Protein AF-A0A0F9DN46-F1 (afdb_monomer_lite)

Radius of gyration: 23.68 Å; chains: 1; bounding box: 51×32×77 Å

Structure (mmCIF, N/CA/C/O backbone):
data_AF-A0A0F9DN46-F1
#
_entry.id   AF-A0A0F9DN46-F1
#
loop_
_atom_site.group_PDB
_atom_site.id
_atom_site.type_symbol
_atom_site.label_atom_id
_atom_site.label_alt_id
_atom_site.label_comp_id
_atom_site.label_asym_id
_atom_site.label_entity_id
_atom_site.label_seq_id
_atom_site.pdbx_PDB_ins_code
_atom_site.Cartn_x
_atom_site.Cartn_y
_atom_site.Cartn_z
_atom_site.occupancy
_atom_site.B_iso_or_equiv
_atom_site.auth_seq_id
_atom_site.auth_comp_id
_atom_site.auth_asym_id
_atom_site.auth_atom_id
_atom_site.pdbx_PDB_model_num
ATOM 1 N N . LEU A 1 1 ? 0.488 -6.880 -38.335 1.00 49.88 1 LEU A N 1
ATOM 2 C CA . LEU A 1 1 ? 1.372 -6.391 -37.250 1.00 49.88 1 LEU A CA 1
ATOM 3 C C . LEU A 1 1 ? 0.711 -5.179 -36.612 1.00 49.88 1 LEU A C 1
ATOM 5 O O . LEU A 1 1 ? 0.515 -4.190 -37.305 1.00 49.88 1 LEU A O 1
ATOM 9 N N . MET A 1 2 ? 0.307 -5.272 -35.345 1.00 58.34 2 MET A N 1
ATOM 10 C CA . MET A 1 2 ? -0.288 -4.143 -34.623 1.00 58.34 2 MET A CA 1
ATOM 11 C C . MET A 1 2 ? 0.841 -3.293 -34.031 1.00 58.34 2 MET A C 1
ATOM 13 O O . MET A 1 2 ? 1.714 -3.826 -33.348 1.00 58.34 2 MET A O 1
ATOM 17 N N . ARG A 1 3 ? 0.863 -1.993 -34.335 1.00 69.75 3 ARG A N 1
ATOM 18 C CA . ARG A 1 3 ? 1.874 -1.048 -33.843 1.00 69.75 3 ARG A CA 1
ATOM 19 C C . ARG A 1 3 ? 1.210 -0.125 -32.830 1.00 69.75 3 ARG A C 1
ATOM 21 O O . ARG A 1 3 ? 0.260 0.566 -33.175 1.00 69.75 3 ARG A O 1
ATOM 28 N N . ILE A 1 4 ? 1.712 -0.127 -31.600 1.00 66.38 4 ILE A N 1
ATOM 29 C CA . ILE A 1 4 ? 1.262 0.778 -30.541 1.00 66.38 4 ILE A CA 1
ATOM 30 C C . ILE A 1 4 ? 2.318 1.873 -30.403 1.00 66.38 4 ILE A C 1
ATOM 32 O O . ILE A 1 4 ? 3.504 1.579 -30.246 1.00 66.38 4 ILE A O 1
ATOM 36 N N . THR A 1 5 ? 1.884 3.126 -30.496 1.00 76.81 5 THR A N 1
ATOM 37 C CA . THR A 1 5 ? 2.730 4.305 -30.291 1.00 76.81 5 THR A CA 1
ATOM 38 C C . THR A 1 5 ? 2.382 4.897 -28.936 1.00 76.81 5 THR A C 1
ATOM 40 O O . THR A 1 5 ? 1.211 5.139 -28.660 1.00 76.81 5 THR A O 1
ATOM 43 N N . ILE A 1 6 ? 3.387 5.116 -28.092 1.00 74.25 6 ILE A N 1
ATOM 44 C CA . ILE A 1 6 ? 3.213 5.653 -26.741 1.00 74.25 6 ILE A CA 1
ATOM 45 C C . ILE A 1 6 ? 3.996 6.956 -26.669 1.00 74.25 6 ILE A C 1
ATOM 47 O O . ILE A 1 6 ? 5.174 6.985 -27.025 1.00 74.25 6 ILE A O 1
ATOM 51 N N . GLN A 1 7 ? 3.337 8.023 -26.230 1.00 81.69 7 GLN A N 1
ATOM 52 C CA . GLN A 1 7 ? 4.001 9.280 -25.911 1.00 81.69 7 GLN A CA 1
ATOM 53 C C . GLN A 1 7 ? 4.406 9.260 -24.441 1.00 81.69 7 GLN A C 1
ATOM 55 O O . GLN A 1 7 ? 3.602 8.937 -23.569 1.00 81.69 7 GLN A O 1
ATOM 60 N N . LEU A 1 8 ? 5.667 9.586 -24.187 1.00 79.75 8 LEU A N 1
ATOM 61 C CA . LEU A 1 8 ? 6.229 9.733 -22.853 1.00 79.75 8 LEU A CA 1
ATOM 62 C C . LEU A 1 8 ? 6.658 11.187 -22.691 1.00 79.75 8 LEU A C 1
ATOM 64 O O . LEU A 1 8 ? 7.035 11.832 -23.668 1.00 79.75 8 LEU A O 1
ATOM 68 N N . THR A 1 9 ? 6.615 11.687 -21.463 1.00 88.25 9 THR A N 1
ATOM 69 C CA . THR A 1 9 ? 7.277 12.948 -21.130 1.00 88.25 9 THR A CA 1
ATOM 70 C C . THR A 1 9 ? 8.793 12.766 -21.188 1.00 88.25 9 THR A C 1
ATOM 72 O O . THR A 1 9 ? 9.293 11.655 -20.988 1.00 88.25 9 THR A O 1
ATOM 75 N N . ASP A 1 10 ? 9.528 13.854 -21.420 1.00 84.94 10 ASP A N 1
ATOM 76 C CA . ASP A 1 10 ? 10.992 13.816 -21.534 1.00 84.94 10 ASP A CA 1
ATOM 77 C C . ASP A 1 10 ? 11.655 13.238 -20.274 1.00 84.94 10 ASP A C 1
ATOM 79 O O . ASP A 1 10 ? 12.565 12.413 -20.364 1.00 84.94 10 ASP A O 1
ATOM 83 N N . GLU A 1 11 ? 11.141 13.590 -19.092 1.00 84.50 11 GLU A N 1
ATOM 84 C CA . GLU A 1 11 ? 11.610 13.058 -17.806 1.00 84.50 11 GLU A CA 1
ATOM 85 C C . GLU A 1 11 ? 11.450 11.536 -17.715 1.00 84.50 11 GLU A C 1
ATOM 87 O O . GLU A 1 11 ? 12.369 10.815 -17.314 1.00 84.50 11 GLU A O 1
ATOM 92 N N . LEU A 1 12 ? 10.284 11.025 -18.118 1.00 78.75 12 LEU A N 1
ATOM 93 C CA . LEU A 1 12 ? 9.984 9.601 -18.055 1.00 78.75 12 LEU A CA 1
ATOM 94 C C . LEU A 1 12 ? 10.788 8.832 -19.111 1.00 78.75 12 LEU A C 1
ATOM 96 O O . LEU A 1 12 ? 11.320 7.760 -18.819 1.00 78.75 12 LEU A O 1
ATOM 100 N N . ALA A 1 13 ? 10.935 9.395 -20.312 1.00 85.88 13 ALA A N 1
ATOM 101 C CA . ALA A 1 13 ? 11.770 8.835 -21.367 1.00 85.88 13 ALA A CA 1
ATOM 102 C C . ALA A 1 13 ? 13.235 8.713 -20.918 1.00 85.88 13 ALA A C 1
ATOM 104 O O . ALA A 1 13 ? 13.827 7.643 -21.068 1.00 85.88 13 ALA A O 1
ATOM 105 N N . ALA A 1 14 ? 13.793 9.754 -20.291 1.00 87.31 14 ALA A N 1
ATOM 106 C CA . ALA A 1 14 ? 15.15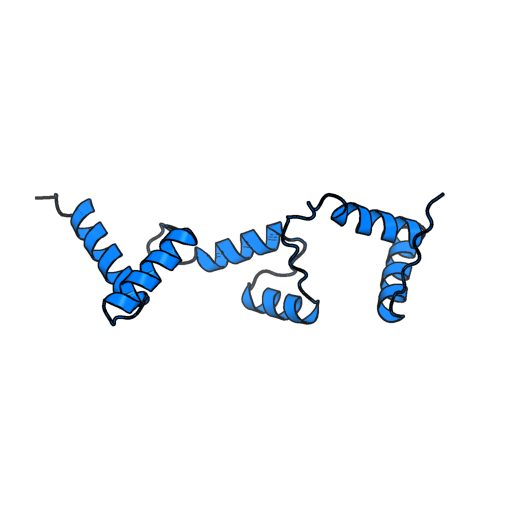5 9.741 -19.763 1.00 87.31 14 ALA A CA 1
ATOM 107 C C . ALA A 1 14 ? 15.347 8.679 -18.664 1.00 87.31 14 ALA A C 1
ATOM 109 O O . ALA A 1 14 ? 16.345 7.952 -18.664 1.00 87.31 14 ALA A O 1
ATOM 110 N N . LEU A 1 15 ? 14.374 8.532 -17.758 1.00 86.00 15 LEU A N 1
ATOM 111 C CA . LEU A 1 15 ? 14.408 7.518 -16.700 1.00 86.00 15 LEU A CA 1
ATOM 112 C C . LEU A 1 15 ? 14.424 6.092 -17.271 1.00 86.00 15 LEU A C 1
ATOM 114 O O . LEU A 1 15 ? 15.223 5.249 -16.848 1.00 86.00 15 LEU A O 1
ATOM 118 N N . TYR A 1 16 ? 13.544 5.818 -18.234 1.00 85.38 16 TYR A N 1
ATOM 119 C CA . TYR A 1 16 ? 13.454 4.510 -18.877 1.00 85.38 16 TYR A CA 1
ATOM 120 C C . TYR A 1 16 ? 14.665 4.210 -19.759 1.00 85.38 16 TYR A C 1
ATOM 122 O O . TYR A 1 16 ? 15.119 3.065 -19.771 1.00 85.38 16 TYR A O 1
ATOM 130 N N . GLN A 1 17 ? 15.227 5.218 -20.428 1.00 90.12 17 GLN A N 1
ATOM 131 C CA . GLN A 1 17 ? 16.455 5.071 -21.205 1.00 90.12 17 GLN A CA 1
ATOM 132 C C . GLN A 1 17 ? 17.631 4.687 -20.301 1.00 90.12 17 GLN A C 1
ATOM 134 O O . GLN A 1 17 ? 18.287 3.682 -20.551 1.00 90.12 17 GLN A O 1
ATOM 139 N N . LYS A 1 18 ? 17.816 5.384 -19.174 1.00 89.75 18 LYS A N 1
ATOM 140 C CA . LYS A 1 18 ? 18.875 5.070 -18.201 1.00 89.75 18 LYS A CA 1
ATOM 141 C C . LYS A 1 18 ? 18.785 3.633 -17.673 1.00 89.75 18 LYS A C 1
ATOM 143 O O . LYS A 1 18 ? 19.801 2.953 -17.524 1.00 89.75 18 LYS A O 1
ATOM 148 N N . ARG A 1 19 ? 17.571 3.147 -17.389 1.00 86.38 19 ARG A N 1
ATOM 149 C CA . ARG A 1 19 ? 17.345 1.746 -16.988 1.00 86.38 19 ARG A CA 1
ATOM 150 C C . ARG A 1 19 ? 17.627 0.766 -18.124 1.00 86.38 19 ARG A C 1
ATOM 152 O O . ARG A 1 19 ? 18.238 -0.269 -17.879 1.00 86.38 19 ARG A O 1
ATOM 159 N N . ALA A 1 20 ? 17.202 1.085 -19.342 1.00 89.25 20 ALA A N 1
ATOM 160 C CA . ALA A 1 20 ? 17.455 0.257 -20.514 1.00 89.25 20 ALA A CA 1
ATOM 161 C C . ALA A 1 20 ? 18.965 0.083 -20.753 1.00 89.25 20 ALA A C 1
ATOM 163 O O . ALA A 1 20 ? 19.428 -1.045 -20.916 1.00 89.25 20 ALA A O 1
ATOM 164 N N . ASP A 1 21 ? 19.730 1.171 -20.634 1.00 90.62 21 ASP A N 1
ATOM 165 C CA . ASP A 1 21 ? 21.189 1.169 -20.759 1.00 90.62 21 ASP A CA 1
ATOM 166 C C . ASP A 1 21 ? 21.854 0.339 -19.650 1.00 90.62 21 ASP A C 1
ATOM 168 O O . ASP A 1 21 ? 22.742 -0.465 -19.921 1.00 90.62 21 ASP A O 1
ATOM 172 N N . THR A 1 22 ? 21.370 0.465 -18.408 1.00 91.12 22 THR A N 1
ATOM 173 C CA . THR A 1 22 ? 21.879 -0.300 -17.250 1.00 91.12 22 THR A CA 1
ATOM 174 C C . THR A 1 22 ? 21.726 -1.811 -17.443 1.00 91.12 22 THR A C 1
ATOM 176 O O . THR A 1 22 ? 22.593 -2.582 -17.041 1.00 91.12 22 THR A O 1
ATOM 179 N N . HIS A 1 23 ? 20.631 -2.242 -18.069 1.00 85.62 23 HIS A N 1
ATOM 180 C CA . HIS A 1 23 ? 20.342 -3.654 -18.316 1.00 85.62 23 HIS A CA 1
ATOM 181 C C . HIS A 1 23 ? 20.732 -4.116 -19.729 1.00 85.62 23 HIS A C 1
ATOM 183 O O . HIS A 1 23 ? 20.428 -5.250 -20.091 1.00 85.62 23 HIS A O 1
ATOM 189 N N . ALA A 1 24 ? 21.394 -3.264 -20.524 1.00 91.88 24 ALA A N 1
ATOM 190 C CA . ALA A 1 24 ? 21.765 -3.520 -21.919 1.00 91.88 24 ALA A CA 1
ATOM 191 C C . ALA A 1 24 ? 20.594 -4.019 -22.797 1.00 91.88 24 ALA A C 1
ATOM 193 O O . ALA A 1 24 ? 20.763 -4.852 -23.690 1.00 91.88 24 ALA A O 1
ATOM 194 N N . VAL A 1 25 ? 19.388 -3.502 -22.553 1.00 92.62 25 VAL A N 1
ATOM 195 C CA . VAL A 1 25 ? 18.169 -3.834 -23.305 1.00 92.62 25 VAL A CA 1
ATOM 196 C C . VAL A 1 25 ? 17.650 -2.617 -24.057 1.00 92.62 25 VAL A C 1
ATOM 198 O O . VAL A 1 25 ? 17.972 -1.477 -23.744 1.00 92.62 25 VAL A O 1
ATOM 201 N N . ARG A 1 26 ? 16.798 -2.834 -25.064 1.00 89.88 26 ARG A N 1
ATOM 202 C CA . ARG A 1 26 ? 16.117 -1.723 -25.743 1.00 89.88 26 ARG A CA 1
ATOM 203 C C . ARG A 1 26 ? 15.020 -1.155 -24.848 1.00 89.88 26 ARG A C 1
ATOM 205 O O . ARG A 1 26 ? 14.230 -1.915 -24.287 1.00 89.88 26 ARG A O 1
ATOM 212 N N . ILE A 1 27 ? 14.886 0.172 -24.826 1.00 86.75 27 ILE A N 1
ATOM 213 C CA . ILE A 1 27 ? 13.810 0.868 -24.101 1.00 86.75 27 ILE A CA 1
ATOM 214 C C . ILE A 1 27 ? 12.419 0.329 -24.470 1.00 86.75 27 ILE A C 1
ATOM 216 O O . ILE A 1 27 ? 11.581 0.120 -23.599 1.00 86.75 27 ILE A O 1
ATOM 220 N N . SER A 1 28 ? 12.195 -0.008 -25.744 1.00 84.12 28 SER A N 1
ATOM 221 C CA . SER A 1 28 ? 10.940 -0.599 -26.218 1.00 84.12 28 SER A CA 1
ATOM 222 C C . SER A 1 28 ? 10.657 -1.982 -25.628 1.00 84.12 28 SER A C 1
ATOM 224 O O . SER A 1 28 ? 9.502 -2.308 -25.371 1.00 84.12 28 SER A O 1
ATOM 226 N N . SER A 1 29 ? 11.692 -2.792 -25.389 1.00 84.50 29 SER A N 1
ATOM 227 C CA . SER A 1 29 ? 11.555 -4.111 -24.759 1.00 84.50 29 SER A CA 1
ATOM 228 C C . SER A 1 29 ? 11.221 -3.974 -23.276 1.00 84.50 29 SER A C 1
ATOM 230 O O . SER A 1 29 ? 10.333 -4.663 -22.784 1.00 84.50 29 SER A O 1
ATOM 232 N N . LEU A 1 30 ? 11.862 -3.019 -22.599 1.00 83.69 30 LEU A N 1
ATOM 233 C CA . LEU A 1 30 ? 11.617 -2.727 -21.190 1.00 83.69 30 LEU A CA 1
ATOM 234 C C . LEU A 1 30 ? 10.200 -2.166 -20.973 1.00 83.69 30 LEU A C 1
ATOM 236 O O . LEU A 1 30 ? 9.482 -2.628 -20.092 1.00 83.69 30 LEU A O 1
ATOM 240 N N . LEU A 1 31 ? 9.746 -1.243 -21.828 1.00 82.00 31 LEU A N 1
ATOM 241 C CA . LEU A 1 31 ? 8.369 -0.736 -21.805 1.00 82.00 31 LEU A CA 1
ATOM 242 C C . LEU A 1 31 ? 7.345 -1.838 -22.096 1.00 82.00 31 LEU A C 1
ATOM 244 O O . LEU A 1 31 ? 6.329 -1.921 -21.410 1.00 82.00 31 LEU A O 1
ATOM 248 N N . ALA A 1 32 ? 7.610 -2.709 -23.074 1.00 81.50 32 ALA A N 1
ATOM 249 C CA . ALA A 1 32 ? 6.725 -3.828 -23.379 1.00 81.50 32 ALA A CA 1
ATOM 250 C C . ALA A 1 32 ? 6.609 -4.810 -22.202 1.00 81.50 32 ALA A C 1
ATOM 252 O O . ALA A 1 32 ? 5.511 -5.278 -21.912 1.00 81.50 32 ALA A O 1
ATOM 253 N N . GLU A 1 33 ? 7.706 -5.105 -21.500 1.00 81.38 33 GLU A N 1
ATOM 254 C CA . GLU A 1 33 ? 7.661 -5.906 -20.273 1.00 81.38 33 GLU A CA 1
ATOM 255 C C . GLU A 1 33 ? 6.859 -5.238 -19.161 1.00 81.38 33 GLU A C 1
ATOM 257 O O . GLU A 1 33 ? 6.043 -5.901 -18.525 1.00 81.38 33 GLU A O 1
ATOM 262 N N . GLN A 1 34 ? 7.054 -3.938 -18.933 1.00 77.00 34 GLN A N 1
ATOM 263 C CA . GLN A 1 34 ? 6.287 -3.226 -17.912 1.00 77.00 34 GLN A CA 1
ATOM 264 C C . GLN A 1 34 ? 4.797 -3.231 -18.242 1.00 77.00 34 GLN A C 1
ATOM 266 O O . GLN A 1 34 ? 3.986 -3.541 -17.378 1.00 77.00 34 GLN A O 1
ATOM 271 N N . LEU A 1 35 ? 4.428 -2.990 -19.501 1.00 74.69 35 LEU A N 1
ATOM 272 C CA . LEU A 1 35 ? 3.033 -3.043 -19.938 1.00 74.69 35 LEU A CA 1
ATOM 273 C C . LEU A 1 35 ? 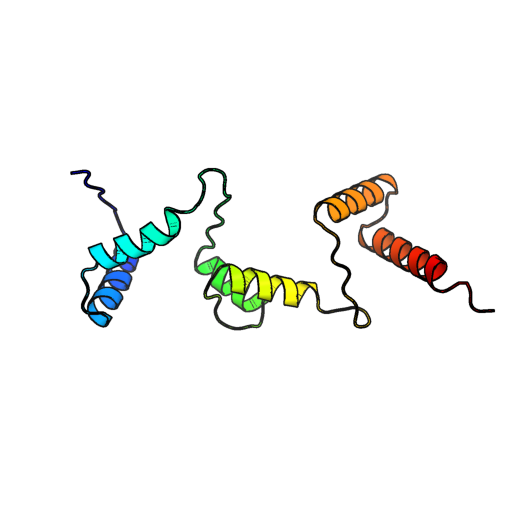2.437 -4.444 -19.789 1.00 74.69 35 LEU A C 1
ATOM 275 O O . LEU A 1 35 ? 1.302 -4.561 -19.342 1.00 74.69 35 LEU A O 1
ATOM 279 N N . LYS A 1 36 ? 3.200 -5.510 -20.071 1.00 73.69 36 LYS A N 1
ATOM 280 C CA . LYS A 1 36 ? 2.752 -6.899 -19.860 1.00 73.69 36 LYS A CA 1
ATOM 281 C C . LYS A 1 36 ? 2.351 -7.193 -18.413 1.00 73.69 36 LYS A C 1
ATOM 283 O O . LYS A 1 36 ? 1.449 -8.004 -18.209 1.00 73.69 36 LYS A O 1
ATOM 288 N N . ARG A 1 37 ? 2.958 -6.521 -17.426 1.00 67.00 37 ARG A N 1
ATOM 289 C CA . ARG A 1 37 ? 2.566 -6.643 -16.008 1.00 67.00 37 ARG A CA 1
ATOM 290 C C . ARG A 1 37 ? 1.139 -6.151 -15.758 1.00 67.00 37 ARG A C 1
ATOM 292 O O . ARG A 1 37 ? 0.485 -6.645 -14.852 1.00 67.00 37 ARG A O 1
ATOM 299 N N . PHE A 1 38 ? 0.645 -5.243 -16.597 1.00 63.41 38 PHE A N 1
ATOM 300 C CA . PHE A 1 38 ? -0.716 -4.712 -16.532 1.00 63.41 38 PHE A CA 1
ATOM 301 C C . PHE A 1 38 ? -1.691 -5.404 -17.502 1.00 63.41 38 PHE A C 1
ATOM 303 O O . PHE A 1 38 ? -2.889 -5.171 -17.416 1.00 63.41 38 PHE A O 1
ATOM 310 N N . VAL A 1 39 ? -1.214 -6.280 -18.401 1.00 61.66 39 VAL A N 1
ATOM 311 C CA . VAL A 1 39 ? -2.063 -7.022 -19.364 1.00 61.66 39 VAL A CA 1
ATOM 312 C C . VAL A 1 39 ? -2.928 -8.091 -18.683 1.00 61.66 39 VAL A C 1
ATOM 314 O O . VAL A 1 39 ? -3.950 -8.481 -19.233 1.00 61.66 39 VAL A O 1
ATOM 317 N N . HIS A 1 40 ? -2.542 -8.552 -17.490 1.00 57.59 40 HIS A N 1
ATOM 318 C CA . HIS A 1 40 ? -3.288 -9.563 -16.726 1.00 57.59 40 HIS A CA 1
ATOM 319 C C . HIS A 1 40 ? -4.274 -8.957 -15.727 1.00 57.59 40 HIS A C 1
ATOM 321 O O . HIS A 1 40 ? -4.832 -9.685 -14.912 1.00 57.59 40 HIS A O 1
ATOM 327 N N . VAL A 1 41 ? -4.465 -7.639 -15.763 1.00 56.34 41 VAL A N 1
ATOM 328 C CA . VAL A 1 41 ? -5.486 -7.009 -14.940 1.00 56.34 41 VAL A CA 1
ATOM 329 C C . VAL A 1 41 ? -6.815 -7.167 -15.658 1.00 56.34 41 VAL A C 1
ATOM 331 O O . VAL A 1 41 ? -6.960 -6.720 -16.799 1.00 56.34 41 VAL A O 1
ATOM 334 N N . ASP A 1 42 ? -7.759 -7.848 -15.012 1.00 54.19 42 ASP A N 1
ATOM 335 C CA . ASP A 1 42 ? -9.110 -7.989 -15.537 1.00 54.19 42 ASP A CA 1
ATOM 336 C C . ASP A 1 42 ? -9.681 -6.575 -15.790 1.00 54.19 42 ASP A C 1
ATOM 338 O O . ASP A 1 42 ? -9.509 -5.692 -14.949 1.00 54.19 42 ASP A O 1
ATOM 342 N N . PRO A 1 43 ? -10.338 -6.279 -16.925 1.00 54.59 43 PRO A N 1
ATOM 343 C CA . PRO A 1 43 ? -11.005 -4.989 -17.125 1.00 54.59 43 PRO A CA 1
ATOM 344 C C . PRO A 1 43 ? -12.043 -4.645 -16.036 1.00 54.59 43 PRO A C 1
ATOM 346 O O . PRO A 1 43 ? -12.439 -3.482 -15.924 1.00 54.59 43 PRO A O 1
ATOM 349 N N . TYR A 1 44 ? -12.479 -5.622 -15.234 1.00 50.66 44 TYR A N 1
ATOM 350 C CA . TYR A 1 44 ? -13.310 -5.431 -14.044 1.00 50.66 44 TYR A CA 1
ATOM 351 C C . TYR A 1 44 ? -12.515 -5.222 -12.743 1.00 50.66 44 TYR A C 1
ATOM 353 O O . TYR A 1 44 ? -13.099 -4.794 -11.739 1.00 50.66 44 TYR A O 1
ATOM 361 N N . ASP A 1 45 ? -11.204 -5.467 -12.745 1.00 54.22 45 ASP A N 1
ATOM 362 C CA . ASP A 1 45 ? -10.333 -5.178 -11.613 1.00 54.22 45 ASP A CA 1
ATOM 363 C C . ASP A 1 45 ? -10.100 -3.672 -11.488 1.00 54.22 45 ASP A C 1
ATOM 365 O O . ASP A 1 45 ? -9.744 -2.947 -12.422 1.00 54.22 45 ASP A O 1
ATOM 369 N N . ARG A 1 46 ? -10.303 -3.171 -10.272 1.00 51.84 46 ARG A N 1
ATOM 370 C CA . ARG A 1 46 ? -10.120 -1.755 -9.958 1.00 51.84 46 ARG A CA 1
ATOM 371 C C . ARG A 1 46 ? -8.633 -1.473 -9.782 1.00 51.84 46 ARG A C 1
ATOM 373 O O . ARG A 1 46 ? -8.086 -1.685 -8.703 1.00 51.84 46 ARG A O 1
ATOM 380 N N . ILE A 1 47 ? -7.993 -0.959 -10.828 1.00 57.72 47 ILE A N 1
ATOM 381 C CA . ILE A 1 47 ? -6.613 -0.473 -10.745 1.00 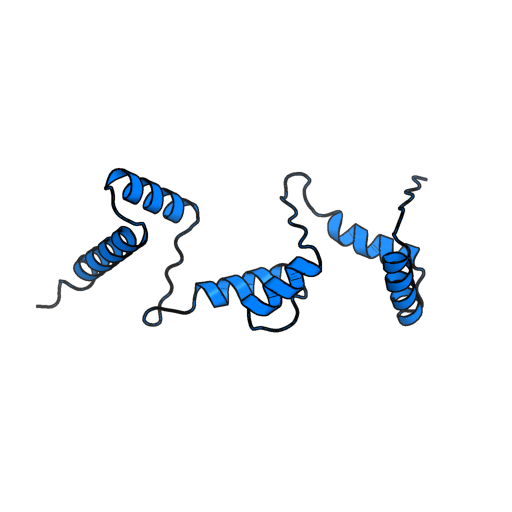57.72 47 ILE A CA 1
ATOM 382 C C . ILE A 1 47 ? -6.589 0.821 -9.936 1.00 57.72 47 ILE A C 1
ATOM 384 O O . ILE A 1 47 ? -7.215 1.815 -10.305 1.00 57.72 47 ILE A O 1
ATOM 388 N N . ILE A 1 48 ? -5.820 0.819 -8.851 1.00 57.78 48 ILE A N 1
ATOM 389 C CA . ILE A 1 48 ? -5.473 2.034 -8.118 1.00 57.78 48 ILE A CA 1
ATOM 390 C C . ILE A 1 48 ? -4.043 2.396 -8.504 1.00 57.78 48 ILE A C 1
ATOM 392 O O . ILE A 1 48 ? -3.094 1.701 -8.148 1.00 57.78 48 ILE A O 1
ATOM 396 N N . VAL A 1 49 ? -3.896 3.486 -9.252 1.00 65.62 49 VAL A N 1
ATOM 397 C CA . VAL A 1 49 ? -2.589 4.071 -9.560 1.00 65.62 49 VAL A CA 1
ATOM 398 C C . VAL A 1 49 ? -2.290 5.114 -8.496 1.00 65.62 49 VAL A C 1
ATOM 400 O O . VAL A 1 49 ? -3.046 6.072 -8.348 1.00 65.62 49 VAL A O 1
ATOM 403 N N . ILE A 1 50 ? -1.194 4.930 -7.765 1.00 66.81 50 ILE A N 1
ATOM 404 C CA . ILE A 1 50 ? -0.725 5.883 -6.757 1.00 66.81 50 ILE A CA 1
ATOM 405 C C . ILE A 1 50 ? 0.375 6.738 -7.403 1.00 66.81 50 ILE A C 1
ATOM 407 O O . ILE A 1 50 ? 1.442 6.204 -7.719 1.00 66.81 50 ILE A O 1
ATOM 411 N N . PRO A 1 51 ? 0.143 8.042 -7.638 1.00 70.50 51 PRO A N 1
ATOM 412 C CA . PRO A 1 51 ? 1.160 8.948 -8.162 1.00 70.50 51 PRO A CA 1
ATOM 413 C C . PRO A 1 51 ? 2.372 9.039 -7.231 1.00 70.50 51 PRO A C 1
ATOM 415 O O . PRO A 1 51 ? 2.222 8.961 -6.014 1.00 70.50 51 PRO A O 1
ATOM 418 N N . SER A 1 52 ? 3.559 9.304 -7.783 1.00 70.25 52 SER A N 1
ATOM 419 C CA . SER A 1 52 ? 4.816 9.372 -7.019 1.00 70.25 52 SER A CA 1
ATOM 420 C C . SER A 1 52 ? 4.748 10.323 -5.816 1.00 70.25 52 SER A C 1
ATOM 422 O O . SER A 1 52 ? 5.154 9.957 -4.723 1.00 70.25 52 SER A O 1
ATOM 424 N N . ALA A 1 53 ? 4.132 11.499 -5.973 1.00 70.94 53 ALA A N 1
ATOM 425 C CA . ALA A 1 53 ? 3.964 12.449 -4.869 1.00 70.94 53 ALA A CA 1
ATOM 426 C C . ALA A 1 53 ? 3.100 11.893 -3.716 1.00 70.94 53 ALA A C 1
ATOM 428 O O . ALA A 1 53 ? 3.370 12.162 -2.549 1.00 70.94 53 ALA A O 1
ATOM 429 N N . GLN A 1 54 ? 2.074 11.095 -4.035 1.00 70.38 54 GLN A N 1
ATOM 430 C CA . GLN A 1 54 ? 1.217 10.448 -3.035 1.00 70.38 54 GLN A CA 1
ATOM 431 C C . GLN A 1 54 ? 1.886 9.211 -2.431 1.00 70.38 54 GLN A C 1
ATOM 433 O O . GLN A 1 54 ? 1.643 8.882 -1.273 1.00 70.38 54 GLN A O 1
ATOM 438 N N . ARG A 1 55 ? 2.752 8.538 -3.197 1.00 73.50 55 ARG A N 1
ATOM 439 C CA . ARG A 1 55 ? 3.570 7.423 -2.720 1.00 73.50 55 ARG A CA 1
ATOM 440 C C . ARG A 1 55 ? 4.526 7.876 -1.616 1.00 73.50 55 ARG A C 1
ATOM 442 O O . ARG A 1 55 ? 4.560 7.225 -0.580 1.00 73.50 55 ARG A O 1
ATOM 449 N N . ASP A 1 56 ? 5.233 8.990 -1.794 1.00 74.31 56 ASP A N 1
ATOM 450 C CA . ASP A 1 56 ? 6.168 9.507 -0.781 1.00 74.31 56 ASP A CA 1
ATOM 451 C C . ASP A 1 56 ? 5.444 9.883 0.524 1.00 74.31 56 ASP A C 1
ATOM 453 O O . ASP A 1 56 ? 5.948 9.688 1.633 1.00 74.31 56 ASP A O 1
ATOM 457 N N . GLU A 1 57 ? 4.226 10.414 0.408 1.00 73.50 57 GLU A N 1
ATOM 458 C CA . GLU A 1 57 ? 3.370 10.702 1.556 1.00 73.50 57 GLU A CA 1
ATOM 459 C C . GLU A 1 57 ? 2.875 9.427 2.253 1.00 73.50 57 GLU A C 1
ATOM 461 O O . GLU A 1 57 ? 2.926 9.340 3.481 1.00 73.50 57 GLU A O 1
ATOM 466 N N . LEU A 1 58 ? 2.480 8.408 1.488 1.00 71.94 58 LEU A N 1
ATOM 467 C CA . LEU A 1 58 ? 2.124 7.088 2.012 1.00 71.94 58 LEU A CA 1
ATOM 468 C C . LEU A 1 58 ? 3.303 6.405 2.712 1.00 71.94 58 LEU A C 1
ATOM 470 O O . LEU A 1 58 ? 3.133 5.893 3.814 1.00 71.94 58 LEU A O 1
ATOM 474 N N . GLU A 1 59 ? 4.498 6.432 2.125 1.00 78.38 59 GLU A N 1
ATOM 475 C CA . GLU A 1 59 ? 5.719 5.878 2.726 1.00 78.38 59 GLU A CA 1
ATOM 476 C C . GLU A 1 59 ? 6.038 6.549 4.071 1.00 78.38 59 GLU A C 1
ATOM 478 O O . GLU A 1 59 ? 6.392 5.868 5.039 1.00 78.38 59 GLU A O 1
ATOM 483 N N . ARG A 1 60 ? 5.828 7.870 4.168 1.00 76.19 60 ARG A N 1
ATOM 484 C CA . ARG A 1 60 ? 5.990 8.636 5.412 1.00 76.19 60 ARG A CA 1
ATOM 485 C C . ARG A 1 60 ? 4.990 8.215 6.490 1.00 76.19 60 ARG A C 1
ATOM 487 O O . ARG A 1 60 ? 5.369 8.083 7.649 1.00 76.19 60 ARG A O 1
ATOM 494 N N . ILE A 1 61 ? 3.727 7.999 6.119 1.00 74.00 61 ILE A N 1
ATOM 495 C CA . ILE A 1 61 ? 2.667 7.568 7.046 1.00 74.00 61 ILE A CA 1
ATOM 496 C C . ILE A 1 61 ? 2.915 6.127 7.513 1.00 74.00 61 ILE A C 1
ATOM 498 O O . ILE A 1 61 ? 2.758 5.815 8.693 1.00 74.00 61 ILE A O 1
ATOM 502 N N . LEU A 1 62 ? 3.345 5.253 6.603 1.00 71.44 62 LEU A N 1
ATOM 503 C CA . LEU A 1 62 ? 3.511 3.822 6.853 1.00 71.44 62 LEU A CA 1
ATOM 504 C C . LEU A 1 62 ? 4.820 3.456 7.574 1.00 71.44 62 LEU A C 1
ATOM 506 O O . LEU A 1 62 ? 5.003 2.296 7.934 1.00 71.44 62 LEU A O 1
ATOM 510 N N . SER A 1 63 ? 5.704 4.429 7.836 1.00 63.62 63 SER A N 1
ATOM 511 C CA . SER A 1 63 ? 6.886 4.313 8.713 1.00 63.62 63 SER A CA 1
ATOM 512 C C . SER A 1 63 ? 7.819 3.116 8.424 1.00 63.62 63 SER A C 1
ATOM 514 O O . SER A 1 63 ? 8.451 2.597 9.342 1.00 63.62 63 SER A O 1
ATOM 516 N N . GLY A 1 64 ? 7.907 2.651 7.168 1.00 64.62 64 GLY A N 1
ATOM 517 C CA . GLY A 1 64 ? 8.454 1.319 6.849 1.00 64.62 64 GLY A CA 1
ATOM 518 C C . GLY A 1 64 ? 9.346 1.210 5.607 1.00 64.62 64 GLY A C 1
ATOM 519 O O . GLY A 1 64 ? 9.533 0.103 5.105 1.00 64.62 64 GLY A O 1
ATOM 520 N N . GLY A 1 65 ? 9.879 2.321 5.093 1.00 70.44 65 GLY A N 1
ATOM 521 C CA . GLY A 1 65 ? 10.708 2.334 3.880 1.00 70.44 65 GLY A CA 1
ATOM 522 C C . GLY A 1 65 ? 9.901 2.289 2.577 1.00 70.44 65 GLY A C 1
ATOM 523 O O . GLY A 1 65 ? 8.672 2.390 2.596 1.00 70.44 65 GLY A O 1
ATOM 524 N N . ALA A 1 66 ? 10.607 2.140 1.452 1.00 74.19 66 ALA A N 1
ATOM 525 C CA . ALA A 1 66 ? 10.036 2.250 0.110 1.00 74.19 66 ALA A CA 1
ATOM 526 C C . ALA A 1 66 ? 8.906 1.232 -0.142 1.00 74.19 66 ALA A C 1
ATOM 528 O O . ALA A 1 66 ? 9.014 0.073 0.253 1.00 74.19 66 ALA A O 1
ATOM 529 N N . LEU A 1 67 ? 7.823 1.664 -0.793 1.00 74.88 67 LEU A N 1
ATOM 530 C CA . LEU A 1 67 ? 6.736 0.807 -1.277 1.00 74.88 67 LEU A CA 1
ATOM 531 C C . LEU A 1 67 ? 7.134 0.196 -2.622 1.00 74.88 67 LEU A C 1
ATOM 533 O O . LEU A 1 67 ? 7.172 0.885 -3.643 1.00 74.88 67 LEU A O 1
ATOM 537 N N . GLU A 1 68 ? 7.479 -1.085 -2.637 1.00 70.38 68 GLU A N 1
ATOM 538 C CA . GLU A 1 68 ? 7.995 -1.732 -3.852 1.00 70.38 68 GLU A CA 1
ATOM 539 C C . GLU A 1 68 ? 6.878 -2.267 -4.755 1.00 70.38 68 GLU A C 1
ATOM 541 O O . GLU A 1 68 ? 6.971 -2.153 -5.981 1.00 70.38 68 GLU A O 1
ATOM 546 N N . ASP A 1 69 ? 5.793 -2.769 -4.161 1.00 67.94 69 ASP A N 1
ATOM 547 C CA . ASP A 1 69 ? 4.630 -3.298 -4.869 1.00 67.94 69 ASP A CA 1
ATOM 548 C C . ASP A 1 69 ? 3.320 -3.160 -4.061 1.00 67.94 69 ASP A C 1
ATOM 550 O O . ASP A 1 69 ? 3.277 -2.615 -2.954 1.00 67.94 69 ASP A O 1
ATOM 554 N N . ALA A 1 70 ? 2.213 -3.621 -4.653 1.00 64.81 70 ALA A N 1
ATOM 555 C CA . ALA A 1 70 ? 0.891 -3.559 -4.035 1.00 64.81 70 ALA A CA 1
ATOM 556 C C . ALA A 1 70 ? 0.744 -4.491 -2.818 1.00 64.81 70 ALA A C 1
ATOM 558 O O . ALA A 1 70 ? -0.020 -4.171 -1.908 1.00 64.81 70 ALA A O 1
ATOM 559 N N . ALA A 1 71 ? 1.459 -5.619 -2.781 1.00 65.88 71 ALA A N 1
ATOM 560 C CA . ALA A 1 71 ? 1.394 -6.556 -1.663 1.00 65.88 71 ALA A CA 1
ATOM 561 C C . ALA A 1 71 ? 2.086 -5.969 -0.425 1.00 65.88 71 ALA A C 1
ATOM 563 O O . ALA A 1 71 ? 1.540 -6.043 0.675 1.00 65.88 71 ALA A O 1
ATOM 564 N N . ASP A 1 72 ? 3.228 -5.304 -0.607 1.00 68.88 72 ASP A N 1
ATOM 565 C CA . ASP A 1 72 ? 3.934 -4.587 0.455 1.00 68.88 72 ASP A CA 1
ATOM 566 C C . ASP A 1 72 ? 3.088 -3.435 1.022 1.00 68.88 72 ASP A C 1
ATOM 568 O O . ASP A 1 72 ? 3.008 -3.256 2.239 1.00 68.88 72 ASP A O 1
ATOM 572 N N . LEU A 1 73 ? 2.363 -2.705 0.162 1.00 72.25 73 LEU A N 1
ATOM 573 C CA . LEU A 1 73 ? 1.404 -1.691 0.609 1.00 72.25 73 LEU A CA 1
ATOM 574 C C . LEU A 1 73 ? 0.313 -2.295 1.500 1.00 72.25 73 LEU A C 1
ATOM 576 O O . LEU A 1 73 ? 0.050 -1.765 2.579 1.00 72.25 73 LEU A O 1
ATOM 580 N N . VAL A 1 74 ? -0.310 -3.395 1.070 1.00 68.12 74 VAL A N 1
ATOM 581 C CA . VAL A 1 74 ? -1.360 -4.071 1.846 1.00 68.12 74 VAL A CA 1
ATOM 582 C C . VAL A 1 74 ? -0.808 -4.549 3.186 1.00 68.12 74 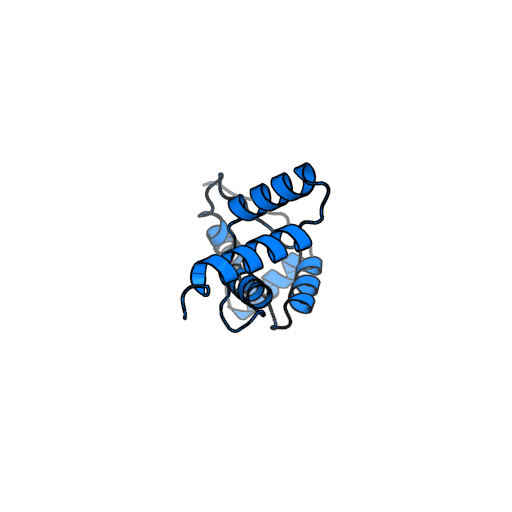VAL A C 1
ATOM 584 O O . VAL A 1 74 ? -1.385 -4.222 4.217 1.00 68.12 74 VAL A O 1
ATOM 587 N N . LEU A 1 75 ? 0.354 -5.204 3.202 1.00 65.81 75 LEU A N 1
ATOM 588 C CA . LEU A 1 75 ? 0.994 -5.685 4.431 1.00 65.81 75 LEU A CA 1
ATOM 589 C C . LEU A 1 75 ? 1.358 -4.548 5.394 1.00 65.81 75 LEU A C 1
ATOM 591 O O . LEU A 1 75 ? 1.201 -4.684 6.608 1.00 65.81 75 LEU A O 1
ATOM 595 N N . LYS A 1 76 ? 1.857 -3.418 4.884 1.00 69.19 76 LYS A N 1
ATOM 596 C CA . LYS A 1 76 ? 2.183 -2.243 5.707 1.00 69.19 76 LYS A CA 1
ATOM 597 C C . LYS A 1 76 ? 0.925 -1.579 6.260 1.00 69.19 76 LYS A C 1
ATOM 599 O O . LYS A 1 76 ? 0.910 -1.203 7.431 1.00 69.19 76 LYS A O 1
ATOM 604 N N . VAL A 1 77 ? -0.138 -1.481 5.461 1.00 67.88 77 VAL A N 1
ATOM 605 C CA . VAL A 1 77 ? -1.448 -0.981 5.904 1.00 67.88 77 VAL A CA 1
ATOM 606 C C . VAL A 1 77 ? -2.063 -1.912 6.951 1.00 67.88 77 VAL A C 1
ATOM 608 O O . VAL A 1 77 ? -2.540 -1.430 7.974 1.00 67.88 77 VAL A O 1
ATOM 611 N N . GLU A 1 78 ? -2.001 -3.228 6.752 1.00 62.19 78 GLU A N 1
ATOM 612 C CA . GLU A 1 78 ? -2.460 -4.236 7.713 1.00 62.19 78 GLU A CA 1
ATOM 613 C C . GLU A 1 78 ? -1.667 -4.174 9.017 1.00 62.19 78 GLU A C 1
ATOM 615 O O . GLU A 1 78 ? -2.256 -4.193 10.095 1.00 62.19 78 GLU A O 1
ATOM 620 N N . LYS A 1 79 ? -0.339 -4.018 8.959 1.00 60.44 79 LYS A N 1
ATOM 621 C CA . LYS A 1 79 ? 0.492 -3.791 10.151 1.00 60.44 79 LYS A CA 1
ATOM 622 C C . LYS A 1 79 ? 0.094 -2.510 10.877 1.00 60.44 79 LYS A C 1
ATOM 624 O O . LYS A 1 79 ? -0.068 -2.532 12.089 1.00 60.44 79 LYS A O 1
ATOM 629 N N . LEU A 1 80 ? -0.112 -1.404 10.164 1.00 58.12 80 LEU A N 1
ATOM 630 C CA . LEU A 1 80 ? -0.520 -0.144 10.789 1.00 58.12 80 LEU A CA 1
ATOM 631 C C . LEU A 1 80 ? -1.929 -0.231 11.406 1.00 58.12 80 LEU A C 1
ATOM 633 O O . LEU A 1 80 ? -2.182 0.365 12.450 1.00 58.12 80 LEU A O 1
ATOM 637 N N . ALA A 1 81 ? -2.831 -0.988 10.776 1.00 51.44 81 ALA A N 1
ATOM 638 C CA . ALA A 1 81 ? -4.205 -1.191 11.228 1.00 51.44 81 ALA A CA 1
ATOM 639 C C . ALA A 1 81 ? -4.327 -2.196 12.390 1.00 51.44 81 ALA A C 1
ATOM 641 O O . ALA A 1 81 ? -5.195 -2.026 13.243 1.00 51.44 81 ALA A O 1
ATOM 642 N N . SER A 1 82 ? -3.450 -3.203 12.456 1.00 45.78 82 SER A N 1
ATOM 643 C CA . SER A 1 82 ? -3.453 -4.266 13.477 1.00 45.78 82 SER A CA 1
ATOM 644 C C . SER A 1 82 ? -2.713 -3.899 14.770 1.00 45.78 82 SER A C 1
ATOM 646 O O . SER A 1 82 ? -2.845 -4.586 15.788 1.00 45.78 82 SER A O 1
ATOM 648 N N . ILE A 1 83 ? -1.961 -2.793 14.790 1.00 46.41 83 ILE A N 1
ATOM 649 C CA . ILE A 1 83 ? -1.250 -2.326 15.985 1.00 46.41 83 ILE A CA 1
ATOM 650 C C . ILE A 1 83 ? -2.223 -1.569 16.911 1.00 46.41 83 ILE A C 1
ATOM 652 O O . ILE A 1 83 ? -2.251 -0.341 16.941 1.00 46.41 83 ILE A O 1
ATOM 656 N N . ARG A 1 84 ? -2.980 -2.345 17.711 1.00 46.56 84 ARG A N 1
ATOM 657 C CA . ARG A 1 84 ? -3.291 -2.175 19.160 1.00 46.56 84 ARG A CA 1
ATOM 658 C C . ARG A 1 84 ? -4.766 -2.401 19.525 1.00 46.56 84 ARG A C 1
ATOM 660 O O . ARG A 1 84 ? -5.601 -1.551 19.244 1.00 46.56 84 ARG A O 1
ATOM 667 N N . ILE A 1 85 ? -5.021 -3.471 20.295 1.00 36.56 85 ILE A N 1
ATOM 668 C CA . ILE A 1 85 ? -5.389 -3.497 21.736 1.00 36.56 85 ILE A CA 1
ATOM 669 C C . ILE A 1 85 ? -5.144 -4.938 22.257 1.00 36.56 85 ILE A C 1
ATOM 671 O O . ILE A 1 85 ? -5.520 -5.903 21.605 1.00 36.56 85 ILE A O 1
ATOM 675 N N . GLY A 1 86 ? -4.478 -5.111 23.407 1.00 42.72 86 GLY A N 1
ATOM 676 C CA . GLY A 1 86 ? -4.446 -6.377 24.173 1.00 42.72 86 GLY A CA 1
ATOM 677 C C . GLY A 1 86 ? -3.771 -7.621 23.562 1.00 42.72 86 GLY A C 1
ATOM 678 O O . GLY A 1 86 ? -3.752 -8.656 24.217 1.00 42.72 86 GLY A O 1
ATOM 679 N N . GLY A 1 87 ? -3.208 -7.556 22.351 1.00 40.72 87 GLY A N 1
ATOM 680 C CA . GLY A 1 87 ? -2.566 -8.710 21.699 1.00 40.72 87 GLY A CA 1
ATOM 681 C C . GLY A 1 87 ? -3.495 -9.587 20.847 1.00 40.72 87 GLY A C 1
ATOM 682 O O . GLY A 1 87 ? -3.053 -10.626 20.368 1.00 40.72 87 GLY A O 1
ATOM 683 N N . VAL A 1 88 ? -4.743 -9.167 20.599 1.00 38.84 88 VAL A N 1
ATOM 684 C CA . VAL A 1 88 ? -5.654 -9.817 19.639 1.00 38.84 88 VAL A CA 1
ATOM 685 C C . VAL A 1 88 ? -6.314 -8.746 18.766 1.00 38.84 88 VAL A C 1
ATOM 687 O O . VAL A 1 88 ? -7.032 -7.887 19.272 1.00 38.84 88 VAL A O 1
ATOM 690 N N . SER A 1 89 ? -6.064 -8.793 17.453 1.00 45.66 89 SER A N 1
ATOM 691 C CA . SER A 1 89 ? -6.743 -7.952 16.457 1.00 45.66 89 SER A CA 1
ATOM 692 C C . SER A 1 89 ? -7.912 -8.729 15.857 1.00 45.66 89 SER A C 1
ATOM 694 O O . SER A 1 89 ? -7.711 -9.787 15.263 1.00 45.66 89 SER A O 1
ATOM 696 N N . LEU A 1 90 ? -9.130 -8.211 16.010 1.00 49.22 90 LEU A N 1
ATOM 697 C CA . LEU A 1 90 ? -10.299 -8.668 15.263 1.00 49.22 90 LEU A CA 1
ATOM 698 C C . LEU A 1 90 ? -10.626 -7.607 14.217 1.00 49.22 90 LEU A C 1
ATOM 700 O O . LEU A 1 90 ? -11.260 -6.591 14.510 1.00 49.22 90 LEU A O 1
ATOM 704 N N . ASP A 1 91 ? -10.170 -7.837 12.990 1.00 52.53 91 ASP A N 1
ATOM 705 C CA . ASP A 1 91 ? -10.479 -6.952 11.878 1.00 52.53 91 ASP A CA 1
ATOM 706 C C . ASP A 1 91 ? -11.941 -7.108 11.458 1.00 52.53 91 ASP A C 1
ATOM 708 O O . ASP A 1 91 ? -12.367 -8.129 10.916 1.00 52.53 91 ASP A O 1
ATOM 712 N N . PHE A 1 92 ? -12.727 -6.053 11.677 1.00 58.78 92 PHE A N 1
ATOM 713 C CA . PHE A 1 92 ? -14.058 -5.960 11.094 1.00 58.78 92 PHE A CA 1
ATOM 714 C C . PHE A 1 92 ? -13.935 -5.775 9.580 1.00 58.78 92 PHE A C 1
ATOM 716 O O . PHE A 1 92 ? -13.349 -4.803 9.090 1.00 58.78 92 PHE A O 1
ATOM 723 N N . THR A 1 93 ? -14.555 -6.678 8.829 1.00 69.81 93 THR A N 1
ATOM 724 C CA . THR A 1 93 ? -14.709 -6.574 7.377 1.00 69.81 93 THR A CA 1
ATOM 725 C C . THR A 1 93 ? -15.353 -5.234 6.981 1.00 69.81 93 THR A C 1
ATOM 727 O O . THR A 1 93 ? -16.099 -4.628 7.763 1.00 69.81 93 THR A O 1
ATOM 730 N N . PRO A 1 94 ? -15.160 -4.758 5.736 1.00 66.69 94 PRO A N 1
ATOM 731 C CA . PRO A 1 94 ? -15.808 -3.536 5.254 1.00 66.69 94 PRO A CA 1
ATOM 732 C C . PRO A 1 94 ? -17.340 -3.545 5.399 1.00 66.69 94 PRO A C 1
ATOM 734 O O . PRO A 1 94 ? -17.945 -2.502 5.644 1.00 66.69 94 PRO A O 1
ATOM 737 N N . GLY A 1 95 ? -17.974 -4.718 5.280 1.00 65.50 95 GLY A N 1
ATOM 738 C CA . GLY A 1 95 ? -19.408 -4.888 5.529 1.00 65.50 95 GLY A CA 1
ATOM 739 C C . GLY A 1 95 ? -19.787 -4.608 6.984 1.00 65.50 95 GLY A C 1
ATOM 740 O O . GLY A 1 95 ? -20.708 -3.835 7.237 1.00 65.50 95 GLY A O 1
ATOM 741 N N . GLN A 1 96 ? -19.023 -5.152 7.933 1.00 67.25 96 GLN A N 1
ATOM 742 C CA . GLN A 1 96 ? -19.230 -4.932 9.366 1.00 67.25 96 GLN A CA 1
ATOM 743 C C . GLN A 1 96 ? -18.991 -3.467 9.765 1.00 67.25 96 GLN A C 1
ATOM 745 O O . GLN A 1 96 ? -19.765 -2.912 10.540 1.00 67.25 96 GLN A O 1
ATOM 750 N N . LYS A 1 97 ? -17.998 -2.789 9.172 1.00 75.62 97 LYS A N 1
ATOM 751 C CA . LYS A 1 97 ? -17.761 -1.349 9.403 1.00 75.62 97 LYS A CA 1
ATOM 752 C C . LYS A 1 97 ? -18.926 -0.477 8.921 1.00 75.62 97 LYS A C 1
ATOM 754 O O . LYS A 1 97 ? -19.317 0.463 9.614 1.00 75.62 97 LYS A O 1
ATOM 759 N N . ARG A 1 98 ? -19.507 -0.791 7.754 1.00 76.94 98 ARG A N 1
ATOM 760 C CA . ARG A 1 98 ? -20.702 -0.092 7.244 1.00 76.94 98 ARG A CA 1
ATOM 761 C C . ARG A 1 98 ? -21.904 -0.282 8.162 1.00 76.94 98 ARG A C 1
ATOM 763 O O . ARG A 1 98 ? -22.620 0.681 8.421 1.00 76.94 98 ARG A O 1
ATOM 770 N N . GLU A 1 99 ? -22.093 -1.490 8.677 1.00 77.50 99 GLU A N 1
ATOM 771 C CA . GLU A 1 99 ? -23.200 -1.789 9.583 1.00 77.50 99 GLU A CA 1
ATOM 772 C C . GLU A 1 99 ? -23.039 -1.094 10.942 1.00 77.50 99 GLU A C 1
ATOM 774 O O . GLU A 1 99 ? -23.984 -0.480 11.432 1.00 77.50 99 GLU A O 1
ATOM 779 N N . LEU A 1 100 ? -21.825 -1.077 11.502 1.00 74.12 100 LEU A N 1
ATOM 780 C CA . LEU A 1 100 ? -21.510 -0.330 12.726 1.00 74.12 100 LEU A CA 1
ATOM 781 C C . LEU A 1 100 ? -21.759 1.175 12.562 1.00 74.12 100 LEU A C 1
ATOM 783 O O . LEU A 1 100 ? -22.321 1.804 13.456 1.00 74.12 100 LEU A O 1
ATOM 787 N N . LYS A 1 101 ? -21.399 1.751 11.408 1.00 77.38 101 LYS A N 1
ATOM 788 C CA . LYS A 1 101 ? -21.703 3.153 11.093 1.00 77.38 101 LYS A CA 1
ATOM 789 C C . LYS A 1 101 ? -23.213 3.402 11.019 1.00 77.38 101 LYS A C 1
ATOM 791 O O . LYS A 1 101 ? -23.706 4.327 11.650 1.00 77.38 101 LYS A O 1
ATOM 796 N N . ARG A 1 102 ? -23.958 2.537 10.325 1.00 84.38 102 ARG A N 1
ATOM 797 C CA . ARG A 1 102 ? -25.423 2.633 10.215 1.00 84.38 102 ARG A CA 1
ATOM 798 C C . ARG A 1 102 ? -26.113 2.567 11.581 1.00 84.38 102 ARG A C 1
ATOM 800 O O . ARG A 1 102 ? -27.094 3.270 11.817 1.00 84.38 102 ARG A O 1
ATOM 807 N N . LEU A 1 103 ? -25.611 1.719 12.477 1.00 77.94 103 LEU A N 1
ATOM 808 C CA . LEU A 1 103 ? -26.097 1.615 13.851 1.00 77.94 103 LEU A CA 1
ATOM 809 C C . LEU A 1 103 ? -25.779 2.873 14.667 1.00 77.94 103 LEU A C 1
ATOM 811 O O . LEU A 1 103 ? -26.634 3.319 15.429 1.00 77.94 103 LEU A O 1
ATOM 815 N N . ALA A 1 104 ? -24.591 3.453 14.483 1.00 81.50 104 ALA A N 1
ATOM 816 C CA . ALA A 1 104 ? -24.152 4.660 15.181 1.00 81.50 104 ALA A CA 1
ATOM 817 C C . ALA A 1 104 ? -25.038 5.853 14.800 1.00 81.50 104 ALA A C 1
ATOM 819 O O . ALA A 1 104 ? -25.613 6.504 15.673 1.00 81.50 104 ALA A O 1
ATOM 820 N N . ASP A 1 105 ? -25.271 6.022 13.496 1.00 85.06 105 ASP A N 1
ATOM 821 C CA . ASP A 1 105 ? -26.146 7.056 12.945 1.00 85.06 105 ASP A CA 1
ATOM 822 C C . ASP A 1 105 ? -27.593 6.909 13.458 1.00 85.06 105 ASP A C 1
ATOM 824 O O . ASP A 1 105 ? -28.239 7.894 13.809 1.00 85.06 105 ASP A O 1
ATOM 828 N N . ARG A 1 106 ? -28.103 5.673 13.576 1.00 89.19 106 ARG A N 1
ATOM 829 C CA . ARG A 1 106 ? -29.451 5.398 14.110 1.00 89.19 106 ARG A CA 1
ATOM 830 C C . ARG A 1 106 ? -29.585 5.724 15.599 1.00 89.19 106 ARG A C 1
ATOM 832 O O . ARG A 1 106 ? -30.663 6.109 16.039 1.00 89.19 106 ARG A O 1
ATOM 839 N N . GLN A 1 107 ? -28.528 5.508 16.375 1.00 84.81 107 GLN A N 1
ATOM 840 C CA . GLN A 1 107 ? -28.532 5.700 17.827 1.00 84.81 107 GLN A CA 1
ATOM 841 C C . GLN A 1 107 ? -28.075 7.106 18.245 1.00 84.81 107 GLN A C 1
ATOM 843 O O . GLN A 1 107 ? -28.065 7.401 19.437 1.00 84.81 107 GLN A O 1
ATOM 848 N N . GLY A 1 108 ? -27.708 7.967 17.287 1.00 89.88 108 GLY A N 1
ATOM 849 C CA . GLY A 1 108 ? -27.235 9.326 17.558 1.00 89.88 108 GLY A CA 1
ATOM 850 C C . GLY A 1 108 ? -25.915 9.368 18.332 1.00 89.88 108 GLY A C 1
ATOM 851 O O . GLY A 1 108 ? -25.654 10.336 19.040 1.00 89.88 108 GLY A O 1
ATOM 852 N N . ILE A 1 109 ? -25.104 8.316 18.228 1.00 88.19 109 ILE A N 1
ATOM 853 C CA . ILE A 1 109 ? -23.817 8.185 18.920 1.00 88.19 109 ILE A CA 1
ATOM 854 C C . ILE A 1 109 ? -22.696 7.996 17.910 1.00 88.19 109 ILE A C 1
ATOM 856 O O . ILE A 1 109 ? -22.913 7.660 16.748 1.00 88.19 109 ILE A O 1
ATOM 860 N N . THR A 1 110 ? -21.467 8.220 18.348 1.00 79.25 110 THR A N 1
ATOM 861 C CA . THR A 1 110 ? -20.297 8.089 17.493 1.00 79.25 110 THR A CA 1
ATOM 862 C C . THR A 1 110 ? -19.943 6.624 17.246 1.00 79.25 110 THR A C 1
ATOM 864 O O . THR A 1 110 ? -20.182 5.729 18.058 1.00 79.25 110 THR A O 1
ATOM 867 N N . TYR A 1 111 ? -19.275 6.381 16.119 1.00 70.25 111 TYR A N 1
ATOM 868 C CA . TYR A 1 111 ? -18.744 5.066 15.764 1.00 70.25 111 TYR A CA 1
ATOM 869 C C . TYR A 1 111 ? -17.876 4.449 16.879 1.00 70.25 111 TYR A C 1
ATOM 871 O O . TYR A 1 111 ? -17.974 3.255 17.156 1.00 70.25 111 TYR A O 1
ATOM 879 N N . LYS A 1 112 ? -17.058 5.265 17.559 1.00 72.88 112 LYS A N 1
ATOM 880 C CA . LYS A 1 112 ? -16.195 4.811 18.662 1.00 72.88 112 LYS A CA 1
ATOM 881 C C . LYS A 1 112 ? -17.003 4.296 19.855 1.00 72.88 112 LYS A C 1
ATOM 883 O O . LYS A 1 112 ? -16.613 3.307 20.466 1.00 72.88 112 LYS A O 1
ATOM 888 N N . GLU A 1 113 ? -18.131 4.930 20.161 1.00 74.06 113 GLU A N 1
ATOM 889 C CA . GLU A 1 113 ? -18.992 4.542 21.282 1.00 74.06 113 GLU A CA 1
ATOM 890 C C . GLU A 1 113 ? -19.720 3.225 21.016 1.00 74.06 113 GLU A C 1
ATOM 892 O O . GLU A 1 113 ? -19.827 2.399 21.921 1.00 74.06 113 GLU A O 1
ATOM 897 N N . ILE A 1 114 ? -20.157 2.978 19.776 1.00 78.25 114 ILE A N 1
ATOM 898 C CA . ILE A 1 114 ? -20.708 1.669 19.403 1.00 78.25 114 ILE A CA 1
ATOM 899 C C . ILE A 1 114 ? -19.659 0.574 19.525 1.00 78.25 114 ILE A C 1
ATOM 901 O O . ILE A 1 114 ? -19.947 -0.466 20.107 1.00 78.25 114 ILE A O 1
ATOM 905 N N . VAL A 1 115 ? -18.444 0.797 19.019 1.00 72.81 115 VAL A N 1
ATOM 906 C CA . VAL A 1 115 ? -17.373 -0.203 19.124 1.00 72.81 115 VAL A CA 1
ATOM 907 C C . VAL A 1 115 ? -17.069 -0.516 20.590 1.00 72.81 115 VAL A C 1
ATOM 909 O O . VAL A 1 115 ? -17.018 -1.686 20.957 1.00 72.81 115 VAL A O 1
ATOM 912 N N . ALA A 1 116 ? -16.957 0.503 21.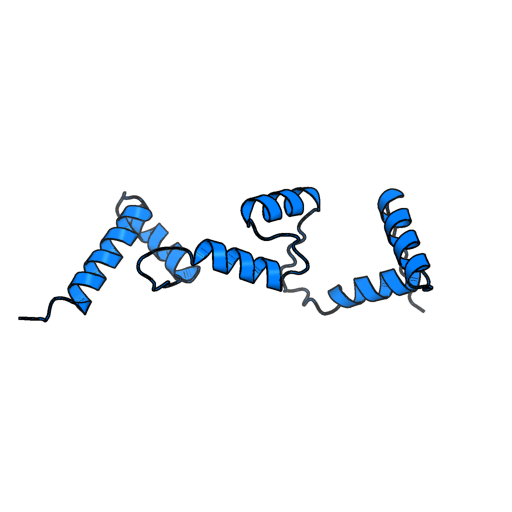447 1.00 76.44 116 ALA A N 1
ATOM 913 C CA . ALA A 1 116 ? -16.728 0.311 22.878 1.00 76.44 116 ALA A CA 1
ATOM 914 C C . ALA A 1 116 ? -17.860 -0.481 23.559 1.00 76.44 116 ALA A C 1
ATOM 916 O O . ALA A 1 116 ? -17.592 -1.375 24.359 1.00 76.44 116 ALA A O 1
ATOM 917 N N . ARG A 1 117 ? -19.125 -0.200 23.217 1.00 78.00 117 ARG A N 1
ATOM 918 C CA . ARG A 1 117 ? -20.286 -0.947 23.733 1.00 78.00 117 ARG A CA 1
ATOM 919 C C . ARG A 1 117 ? -20.292 -2.399 23.272 1.00 78.00 117 ARG A C 1
ATOM 921 O O . ARG A 1 117 ? -20.570 -3.280 24.077 1.00 78.00 117 ARG A O 1
ATOM 928 N N . THR A 1 118 ? -19.972 -2.649 22.006 1.00 73.94 118 THR A N 1
ATOM 929 C CA . THR A 1 118 ? -19.885 -4.006 21.456 1.00 73.94 118 THR A CA 1
ATOM 930 C C . THR A 1 118 ? -18.782 -4.797 22.145 1.00 73.94 118 THR A C 1
ATOM 932 O O . THR A 1 118 ? -19.030 -5.917 22.573 1.00 73.94 118 THR A O 1
ATOM 935 N N . VAL A 1 119 ? -17.596 -4.206 22.325 1.00 72.12 119 VAL A N 1
ATOM 936 C CA . VAL A 1 119 ? -16.482 -4.848 23.041 1.00 72.12 119 VAL A CA 1
ATOM 937 C C . VAL A 1 119 ? -16.873 -5.165 24.482 1.00 72.12 119 VAL A C 1
ATOM 939 O O . VAL A 1 119 ? -16.687 -6.296 24.909 1.00 72.12 119 VAL A O 1
ATOM 942 N N . LYS A 1 120 ? -17.489 -4.218 25.198 1.00 72.62 120 LYS A N 1
ATOM 943 C CA . LYS A 1 120 ? -17.970 -4.443 26.566 1.00 72.62 120 LYS A CA 1
ATOM 944 C C . LYS A 1 120 ? -19.029 -5.552 26.638 1.00 72.62 120 LYS A C 1
ATOM 946 O O . LYS A 1 120 ? -18.962 -6.409 27.506 1.00 72.62 120 LYS A O 1
ATOM 951 N N . SER A 1 121 ? -19.977 -5.576 25.700 1.00 72.00 121 SER A N 1
ATOM 952 C CA . SER A 1 121 ? -20.994 -6.632 25.629 1.00 72.00 121 SER A CA 1
ATOM 953 C C . SER A 1 121 ? -20.388 -7.999 25.306 1.00 72.00 121 SER A C 1
ATOM 955 O O . SER A 1 121 ? -20.870 -9.002 25.822 1.00 72.00 121 SER A O 1
ATOM 957 N N . MET A 1 122 ? -19.355 -8.053 24.462 1.00 67.81 122 MET A N 1
ATOM 958 C CA . MET A 1 122 ? -18.606 -9.281 24.192 1.00 67.81 122 MET A CA 1
ATOM 959 C C . MET A 1 122 ? -17.835 -9.721 25.437 1.00 67.81 122 MET A C 1
ATOM 961 O O . MET A 1 122 ? -17.881 -10.891 25.786 1.00 67.81 122 MET A O 1
ATOM 965 N N . GLU A 1 12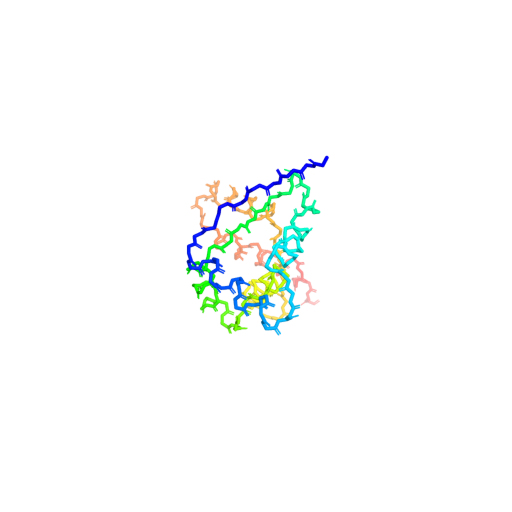3 ? -17.168 -8.802 26.134 1.00 69.62 123 GLU A N 1
ATOM 966 C CA . GLU A 1 123 ? -16.458 -9.090 27.382 1.00 69.62 123 GLU A CA 1
ATOM 967 C C . GLU A 1 123 ? -17.399 -9.685 28.436 1.00 69.62 123 GLU A C 1
ATOM 969 O O . GLU A 1 123 ? -17.107 -10.737 29.001 1.00 69.62 123 GLU A O 1
ATOM 974 N N . GLU A 1 124 ? -18.568 -9.073 28.627 1.00 71.81 124 GLU A N 1
ATOM 975 C CA . GLU A 1 124 ? -19.622 -9.602 29.489 1.00 71.81 124 GLU A CA 1
ATOM 976 C C . GLU A 1 124 ? -20.052 -11.002 29.014 1.00 71.81 124 GLU A C 1
ATOM 978 O O . GLU A 1 124 ? -20.011 -11.948 29.785 1.00 71.81 124 GLU A O 1
ATOM 983 N N . GLN A 1 125 ? -20.357 -11.200 27.731 1.00 67.81 125 GLN A N 1
ATOM 984 C CA . GLN A 1 125 ? -20.795 -12.508 27.219 1.00 67.81 125 GLN A CA 1
ATOM 985 C C . GLN A 1 125 ? -19.740 -13.620 27.316 1.00 67.81 125 GLN A C 1
ATOM 987 O O . GLN A 1 125 ? -20.096 -14.774 27.555 1.00 67.81 125 GLN A O 1
ATOM 992 N N . PHE A 1 126 ? -18.464 -13.302 27.098 1.00 61.97 126 PHE A N 1
ATOM 993 C CA . PHE A 1 126 ? -17.385 -14.290 27.054 1.00 61.97 126 PHE A CA 1
ATOM 994 C C . PHE A 1 126 ? -16.761 -14.565 28.422 1.00 61.97 126 PHE A C 1
ATOM 996 O O . PHE A 1 126 ? -16.269 -15.672 28.636 1.00 61.97 126 PHE A O 1
ATOM 1003 N N . PHE A 1 127 ? -16.780 -13.600 29.345 1.00 66.00 127 PHE A N 1
ATOM 1004 C CA . PHE A 1 127 ? -16.067 -13.704 30.621 1.00 66.00 127 PHE A CA 1
ATOM 1005 C C . PHE A 1 127 ? -16.973 -13.626 31.861 1.00 66.00 127 PHE A C 1
ATOM 1007 O O . PHE A 1 127 ? -16.479 -13.839 32.966 1.00 66.00 127 PHE A O 1
ATOM 1014 N N . SER A 1 128 ? -18.292 -13.412 31.731 1.00 58.50 128 SER A N 1
ATOM 1015 C CA . SER A 1 128 ? -19.208 -13.350 32.889 1.00 58.50 128 SER A CA 1
ATOM 1016 C C . SER A 1 128 ? -19.735 -14.703 33.407 1.00 58.50 128 SER A C 1
ATOM 1018 O O . SER A 1 128 ? -20.773 -14.731 34.066 1.00 58.50 128 SER A O 1
ATOM 1020 N N . TYR A 1 129 ? -19.039 -15.819 33.174 1.00 52.75 129 TYR A N 1
ATOM 1021 C CA . TYR A 1 129 ? -19.273 -17.080 33.899 1.00 52.75 129 TYR A CA 1
ATOM 1022 C C . TYR A 1 129 ? -17.964 -17.610 34.490 1.00 52.75 129 TYR A C 1
ATOM 1024 O O . TYR A 1 129 ? -17.387 -18.584 34.015 1.00 52.75 129 TYR A O 1
ATOM 1032 N N . ALA A 1 130 ? -17.500 -16.945 35.543 1.00 45.75 130 ALA A N 1
ATOM 1033 C CA . ALA A 1 130 ? -16.519 -17.483 36.477 1.00 45.75 130 ALA A CA 1
ATOM 1034 C C . ALA A 1 130 ? -16.907 -17.040 37.896 1.00 45.75 130 ALA A C 1
ATOM 1036 O O . ALA A 1 130 ? -16.300 -16.139 38.472 1.00 45.75 130 ALA A O 1
ATOM 1037 N N . TYR A 1 131 ? -17.985 -17.639 38.407 1.00 44.38 131 TYR A N 1
ATOM 1038 C CA . TYR A 1 131 ? -18.173 -17.852 39.842 1.00 44.38 131 TYR A CA 1
ATOM 1039 C C . TYR A 1 131 ? -17.833 -19.307 40.141 1.00 44.38 131 TYR A C 1
ATOM 1041 O O . TYR A 1 131 ? -18.289 -20.169 39.354 1.00 44.38 131 TYR A O 1
#

Secondary structure (DSSP, 8-state):
---------HHHHHHHHHHHHHTT--HHHHHHHHHHHHHTS-TTS------HHHHHHHHHHHTSS---SHHHHHHHHHHHHH--STT------HHHHHHHHHHHHHHT--HHHHHHHHHHHHHHHHHS---

Foldseek 3Di:
DDDDDDDDDPVVVVVLVVVCVVVVHDSVVVVVVVVVVVVPQDPPHDDDDQDPVNQVVLCVVLVDDHDPDPVSSVVSVCVVVQPDDDPDDDDDDPVRLVVLCVVCVVVVHDSVVSVVVVVVVVCCVVPVPDD

pLDDT: mean 70.49, std 13.07, range [36.56, 92.62]

Sequence (131 aa):
LMRITIQLTDELAALYQKRADTHAVRISSLLAEQLKRFVHVDPYDRIIVIPSAQRDELERILSGGALEDAADLVLKVEKLASIRIGGVSLDFTPGQKRELKRLADRQGITYKEIVARTVKSMEEQFFSYAY

Organism: NCBI:txid412755